Protein AF-A0A1J3E4W8-F1 (afdb_monomer)

Radius of gyration: 13.82 Å; Cα contacts (8 Å, |Δi|>4): 267; chains: 1; bounding box: 34×35×35 Å

InterPro domains:
  IPR011713 Leucine-rich repeat 3 [PF07725] (75-93)
  IPR032675 Leucine-rich repeat domain superfamily [G3DSA:3.80.10.10] (1-119)
  IPR044974 Disease resistance protein, plants [PTHR11017] (17-119)

Solvent-accessible surface area (backbone atoms only — not comparable to full-atom values): 6647 Å² total; per-residue (Å²): 110,46,70,48,79,46,61,79,73,45,66,42,54,45,62,75,46,72,90,35,72,61,27,26,33,41,38,39,45,68,81,83,81,57,93,87,57,83,70,74,59,44,65,34,86,76,56,45,63,52,46,61,50,26,27,31,44,35,35,48,41,36,76,48,48,56,57,37,84,55,57,49,60,55,52,20,33,34,42,35,30,35,43,16,43,30,31,41,65,68,84,76,82,54,60,22,58,51,34,75,44,79,40,55,57,76,26,84,50,50,77,51,81,63,66,59,87,45,42,96

Structure (mmCIF, N/CA/C/O backbone):
data_AF-A0A1J3E4W8-F1
#
_entry.id   AF-A0A1J3E4W8-F1
#
loop_
_atom_site.group_PDB
_atom_site.id
_atom_site.type_symbol
_atom_site.label_atom_id
_atom_site.label_alt_id
_atom_site.label_comp_id
_atom_site.label_asym_id
_atom_site.label_entity_id
_atom_site.label_seq_id
_atom_site.pdbx_PDB_ins_code
_atom_site.Cartn_x
_atom_site.Cartn_y
_atom_site.Cartn_z
_atom_site.occupancy
_atom_site.B_iso_or_equiv
_atom_site.auth_seq_id
_atom_site.auth_comp_id
_atom_site.auth_asym_id
_atom_site.auth_atom_id
_atom_site.pdbx_PDB_model_num
ATOM 1 N N . LEU A 1 1 ? -18.680 -10.339 -6.442 1.00 74.06 1 LEU A N 1
ATOM 2 C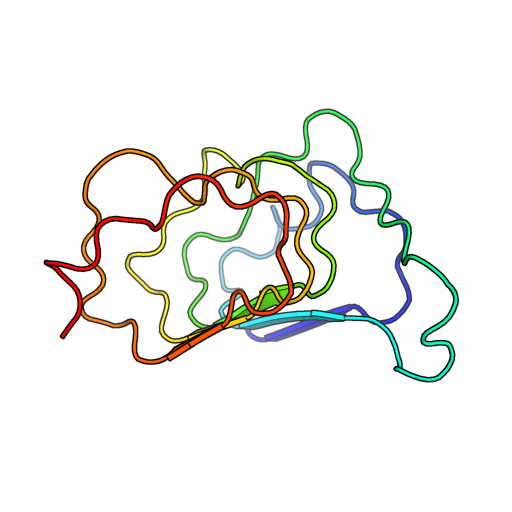 CA . LEU A 1 1 ? -17.378 -10.871 -5.970 1.00 74.06 1 LEU A CA 1
ATOM 3 C C . LEU A 1 1 ? -16.801 -9.971 -4.871 1.00 74.06 1 LEU A C 1
ATOM 5 O O . LEU A 1 1 ? -16.760 -8.765 -5.083 1.00 74.06 1 LEU A O 1
ATOM 9 N N . ARG A 1 2 ? -16.401 -10.520 -3.710 1.00 88.56 2 ARG A N 1
ATOM 10 C CA . ARG A 1 2 ? -15.807 -9.751 -2.586 1.00 88.56 2 ARG A CA 1
ATOM 11 C C . ARG A 1 2 ? -14.298 -9.964 -2.412 1.00 88.56 2 ARG A C 1
ATOM 13 O O . ARG A 1 2 ? -13.634 -9.081 -1.875 1.00 88.56 2 ARG A O 1
ATOM 20 N N . PHE A 1 3 ? -13.767 -11.089 -2.881 1.00 92.12 3 PHE A N 1
ATOM 21 C CA . PHE A 1 3 ? -12.367 -11.485 -2.730 1.00 92.12 3 PHE A CA 1
ATOM 22 C C . PHE A 1 3 ? -11.799 -11.858 -4.101 1.00 92.12 3 PHE A C 1
ATOM 24 O O . PHE A 1 3 ? -12.492 -12.508 -4.882 1.00 92.12 3 PHE A O 1
ATOM 31 N N . LEU A 1 4 ? -10.562 -11.456 -4.392 1.00 91.19 4 LEU A N 1
ATOM 32 C CA . LEU A 1 4 ? -9.849 -11.810 -5.617 1.00 91.19 4 LEU A CA 1
ATOM 33 C C . LEU A 1 4 ? -8.376 -12.072 -5.305 1.00 91.19 4 LEU A C 1
ATOM 35 O O . LEU A 1 4 ? -7.703 -11.235 -4.703 1.00 91.19 4 LEU A O 1
ATOM 39 N N . ASN A 1 5 ? -7.875 -13.212 -5.775 1.00 87.38 5 ASN A N 1
ATOM 40 C CA . ASN A 1 5 ? -6.465 -13.566 -5.705 1.00 87.38 5 ASN A CA 1
ATOM 41 C C . ASN A 1 5 ? -5.893 -13.687 -7.124 1.00 87.38 5 ASN A C 1
ATOM 43 O O . ASN A 1 5 ? -6.465 -14.369 -7.973 1.00 87.38 5 ASN A O 1
ATOM 47 N N . ILE A 1 6 ? -4.755 -13.046 -7.373 1.00 84.38 6 ILE A N 1
ATOM 48 C CA . ILE A 1 6 ? -4.046 -13.057 -8.652 1.00 84.38 6 ILE A CA 1
ATOM 49 C C . ILE A 1 6 ? -2.653 -13.642 -8.419 1.00 84.38 6 ILE A C 1
ATOM 51 O O . ILE A 1 6 ? -1.833 -13.042 -7.727 1.00 84.38 6 ILE A O 1
ATOM 55 N N . TYR A 1 7 ? -2.399 -14.811 -9.013 1.00 72.19 7 TYR A N 1
ATOM 56 C CA . TYR A 1 7 ? -1.186 -15.605 -8.772 1.00 72.19 7 TYR A CA 1
ATOM 57 C C . TYR A 1 7 ? -0.191 -15.615 -9.937 1.00 72.19 7 TYR A C 1
ATOM 59 O O . TYR A 1 7 ? 1.006 -15.797 -9.729 1.00 72.19 7 TYR A O 1
ATOM 67 N N . THR A 1 8 ? -0.688 -15.481 -11.168 1.00 64.94 8 THR A N 1
ATOM 68 C CA . THR A 1 8 ? 0.077 -15.778 -12.396 1.00 64.94 8 THR A CA 1
ATOM 69 C C . THR A 1 8 ? -0.075 -14.714 -13.480 1.00 64.94 8 THR A C 1
ATOM 71 O O . THR A 1 8 ? 0.606 -14.767 -14.504 1.00 64.94 8 THR A O 1
ATOM 74 N N . LYS A 1 9 ? -0.948 -13.718 -13.278 1.00 63.53 9 LYS A N 1
ATOM 75 C CA . LYS A 1 9 ? -1.259 -12.728 -14.310 1.00 63.53 9 LYS A CA 1
ATOM 76 C C . LYS A 1 9 ? -0.226 -11.604 -14.328 1.00 63.53 9 LYS A C 1
ATOM 78 O O . LYS A 1 9 ? -0.421 -10.578 -13.693 1.00 63.53 9 LYS A O 1
ATOM 83 N N . LYS A 1 10 ? 0.845 -11.767 -15.107 1.00 71.56 10 LYS A N 1
ATOM 84 C CA . LYS A 1 10 ? 1.891 -10.738 -15.256 1.00 71.56 10 LYS A CA 1
ATOM 85 C C . LYS A 1 10 ? 1.382 -9.410 -15.831 1.00 71.56 10 LYS A C 1
ATOM 87 O O . LYS A 1 10 ? 2.047 -8.408 -15.630 1.00 71.56 10 LYS A O 1
ATOM 92 N N . TRP A 1 11 ? 0.225 -9.385 -16.496 1.00 75.44 11 TRP A N 1
ATOM 93 C CA . TRP A 1 11 ? -0.317 -8.196 -17.163 1.00 75.44 11 TRP A CA 1
ATOM 94 C C . TRP A 1 11 ? -1.611 -7.704 -16.511 1.00 75.44 11 TRP A C 1
ATOM 96 O O . TRP A 1 11 ? -2.630 -8.401 -16.520 1.00 75.44 11 TRP A O 1
ATOM 106 N N . LEU A 1 12 ? -1.599 -6.479 -15.988 1.00 84.62 12 LEU A N 1
ATOM 107 C CA . LEU A 1 12 ? -2.789 -5.809 -15.463 1.00 84.62 12 LEU A CA 1
ATOM 108 C C . LEU A 1 12 ? -3.184 -4.658 -16.381 1.00 84.62 12 LEU A C 1
ATOM 110 O O . LEU A 1 12 ? -2.489 -3.655 -16.501 1.00 84.62 12 LEU A O 1
ATOM 114 N N . HIS A 1 13 ? -4.340 -4.806 -17.021 1.00 84.69 13 HIS A N 1
ATOM 115 C CA . HIS A 1 13 ? -4.917 -3.783 -17.882 1.00 84.69 13 HIS A CA 1
ATOM 116 C C . HIS A 1 13 ? -5.475 -2.611 -17.060 1.00 84.69 13 HIS A C 1
ATOM 118 O O . HIS A 1 13 ? -5.965 -2.812 -15.942 1.00 84.69 13 HIS A O 1
ATOM 124 N N . LYS A 1 14 ? -5.516 -1.405 -17.644 1.00 81.31 14 LYS A N 1
ATOM 125 C CA . LYS A 1 14 ? -5.989 -0.170 -16.987 1.00 81.31 14 LYS A CA 1
ATOM 126 C C . LYS A 1 14 ? -7.413 -0.240 -16.416 1.00 81.31 14 LYS A C 1
ATOM 128 O O . LYS A 1 14 ? -7.769 0.529 -15.529 1.00 81.31 14 LYS A O 1
ATOM 133 N N . LYS A 1 15 ? -8.243 -1.166 -16.916 1.00 84.19 15 LYS A N 1
ATOM 134 C CA . LYS A 1 15 ? -9.633 -1.385 -16.467 1.00 84.19 15 LYS A CA 1
ATOM 135 C C . LYS A 1 15 ? -9.840 -2.663 -15.635 1.00 84.19 15 LYS A C 1
ATOM 137 O O . LYS A 1 15 ? -10.988 -2.991 -15.359 1.00 84.19 15 LYS A O 1
ATOM 142 N N . SER A 1 16 ? -8.780 -3.374 -15.225 1.00 85.56 16 SER A N 1
ATOM 143 C CA . SER A 1 16 ? -8.874 -4.737 -14.649 1.00 85.56 16 SER A CA 1
ATOM 144 C C . SER A 1 16 ? -9.846 -4.880 -13.473 1.00 85.56 16 SER A C 1
ATOM 146 O O . SER A 1 16 ? -10.417 -5.950 -13.291 1.00 85.56 16 SER A O 1
ATOM 148 N N . PHE A 1 17 ? -10.063 -3.812 -12.702 1.00 90.06 17 PHE A N 1
ATOM 149 C CA . PHE A 1 17 ? -10.933 -3.836 -11.524 1.00 90.06 17 PHE A CA 1
ATOM 150 C C . PHE A 1 17 ? -12.214 -3.000 -11.663 1.00 90.06 17 PHE A C 1
ATOM 152 O O . PHE A 1 17 ? -13.016 -2.982 -10.733 1.00 90.06 17 PHE A O 1
ATOM 159 N N . LYS A 1 18 ? -12.451 -2.327 -12.803 1.00 87.94 18 LYS A N 1
ATOM 160 C CA . LYS A 1 18 ? -13.605 -1.415 -12.963 1.00 87.94 18 LYS A CA 1
ATOM 161 C C . LYS A 1 18 ? -14.960 -2.127 -12.841 1.00 87.94 18 LYS A C 1
ATOM 163 O O . LYS A 1 18 ? -15.895 -1.552 -12.306 1.00 87.94 18 LYS A O 1
ATOM 168 N N . GLY A 1 19 ? -15.053 -3.386 -13.270 1.00 89.31 19 GLY A N 1
ATOM 169 C CA . GLY A 1 19 ? -16.261 -4.214 -13.129 1.00 89.31 19 GLY A CA 1
ATOM 170 C C . GLY A 1 19 ? -16.427 -4.876 -11.755 1.00 89.31 19 GLY A C 1
ATOM 171 O O . GLY A 1 19 ? -17.262 -5.761 -11.601 1.00 89.31 19 GLY A O 1
ATOM 172 N N . MET A 1 20 ? -15.613 -4.510 -10.756 1.00 91.81 20 MET A N 1
ATOM 173 C CA . MET A 1 20 ? -15.585 -5.166 -9.444 1.00 91.81 20 MET A CA 1
ATOM 174 C C . MET A 1 20 ? -15.849 -4.182 -8.286 1.00 91.81 20 MET A C 1
ATOM 176 O O . MET A 1 20 ? -15.051 -4.106 -7.349 1.00 91.81 20 MET A O 1
ATOM 180 N N . PRO A 1 21 ? -16.980 -3.445 -8.283 1.00 89.38 21 PRO A N 1
ATOM 181 C CA . PRO A 1 21 ? -17.238 -2.371 -7.312 1.00 89.38 21 PRO A CA 1
ATOM 182 C C . PRO A 1 21 ? -17.390 -2.860 -5.863 1.00 89.38 21 PRO A C 1
ATOM 184 O O . PRO A 1 21 ? -17.254 -2.088 -4.917 1.00 89.38 21 PRO A O 1
ATOM 187 N N . ASN A 1 22 ? -17.672 -4.151 -5.675 1.00 93.44 22 ASN A N 1
ATOM 188 C CA . ASN A 1 22 ? -17.832 -4.780 -4.363 1.00 93.44 22 ASN A CA 1
ATOM 189 C C . ASN A 1 22 ? -16.586 -5.555 -3.906 1.00 93.44 22 ASN A C 1
ATOM 191 O O . ASN A 1 22 ? -16.660 -6.273 -2.905 1.00 93.44 22 ASN A O 1
ATOM 195 N N . LEU A 1 23 ? -15.459 -5.430 -4.619 1.00 94.75 23 LEU A N 1
ATOM 196 C CA . LEU A 1 23 ? -14.209 -6.061 -4.217 1.00 94.75 23 LEU A CA 1
ATOM 197 C C . LEU A 1 23 ? -13.688 -5.414 -2.931 1.00 94.75 23 LEU A C 1
ATOM 199 O O . LEU A 1 23 ? -13.488 -4.204 -2.863 1.00 94.75 23 LEU A O 1
ATOM 203 N N . ARG A 1 24 ? -13.473 -6.247 -1.912 1.00 95.81 24 ARG A N 1
ATOM 204 C CA . ARG A 1 24 ? -13.000 -5.839 -0.584 1.00 95.81 24 ARG A CA 1
ATOM 205 C C . ARG A 1 24 ? -11.621 -6.399 -0.261 1.00 95.81 24 ARG A C 1
ATOM 207 O O . ARG A 1 24 ? -10.907 -5.810 0.540 1.00 95.81 24 ARG A O 1
ATOM 214 N N . PHE A 1 25 ? -11.236 -7.514 -0.867 1.00 96.62 25 PHE A N 1
ATOM 215 C CA . PHE A 1 25 ? -9.970 -8.176 -0.580 1.00 96.62 25 PHE A CA 1
ATOM 216 C C . PHE A 1 25 ? -9.279 -8.501 -1.894 1.00 96.62 25 PHE A C 1
ATOM 218 O O . PHE A 1 25 ? -9.812 -9.261 -2.704 1.00 96.62 25 PHE A O 1
ATOM 225 N N . LEU A 1 26 ? -8.112 -7.907 -2.100 1.00 95.00 26 LEU A N 1
ATOM 226 C CA . LEU A 1 26 ? -7.307 -8.094 -3.294 1.00 95.00 26 LEU A CA 1
ATOM 227 C C . LEU A 1 26 ? -5.922 -8.571 -2.879 1.00 95.00 26 LEU A C 1
ATOM 229 O O . LEU A 1 26 ? -5.189 -7.846 -2.208 1.00 95.00 26 LEU A O 1
ATOM 233 N N . ASN A 1 27 ? -5.571 -9.787 -3.291 1.00 93.12 27 ASN A N 1
ATOM 234 C CA . ASN A 1 27 ? -4.225 -10.314 -3.129 1.00 93.12 27 ASN A CA 1
ATOM 235 C C . ASN A 1 27 ? -3.579 -10.510 -4.497 1.00 93.12 27 ASN A C 1
ATOM 237 O O . ASN A 1 27 ? -4.069 -11.274 -5.324 1.00 93.12 27 ASN A O 1
ATOM 241 N N . ILE A 1 28 ? -2.446 -9.859 -4.707 1.00 89.25 28 ILE A N 1
ATOM 242 C CA . ILE A 1 28 ? -1.614 -9.956 -5.897 1.00 89.25 28 ILE A CA 1
ATOM 243 C C . ILE A 1 28 ? -0.221 -10.335 -5.410 1.00 89.25 28 ILE A C 1
ATOM 245 O O . ILE A 1 28 ? 0.481 -9.550 -4.777 1.00 89.25 28 ILE A O 1
ATO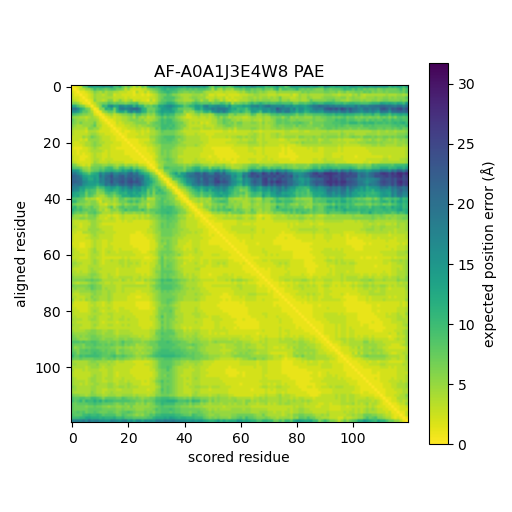M 249 N N . TYR A 1 29 ? 0.151 -11.592 -5.604 1.00 78.88 29 TYR A N 1
ATOM 250 C CA . TYR A 1 29 ? 1.433 -12.107 -5.136 1.00 78.88 29 TYR A CA 1
ATOM 251 C C . TYR A 1 29 ? 1.851 -13.304 -5.971 1.00 78.88 29 TYR A C 1
ATOM 253 O O . TYR A 1 29 ? 1.024 -13.985 -6.574 1.00 78.88 29 TYR A O 1
ATOM 261 N N . THR A 1 30 ? 3.146 -13.588 -5.987 1.00 72.00 30 THR A N 1
ATOM 262 C CA . THR A 1 30 ? 3.676 -14.750 -6.695 1.00 72.00 30 THR A CA 1
ATOM 263 C C . THR A 1 30 ? 3.905 -15.907 -5.738 1.00 72.00 30 THR A C 1
ATOM 265 O O . THR A 1 30 ? 4.164 -15.727 -4.542 1.00 72.00 30 THR A O 1
ATOM 268 N N . LYS A 1 31 ? 3.797 -17.134 -6.257 1.00 65.75 31 LYS A N 1
ATOM 269 C CA . LYS A 1 31 ? 4.221 -18.321 -5.513 1.00 65.75 31 LYS A CA 1
ATOM 270 C C . LYS A 1 31 ? 5.749 -18.262 -5.365 1.00 65.75 31 LYS A C 1
ATOM 272 O O . LYS A 1 31 ? 6.484 -18.171 -6.339 1.00 65.75 31 LYS A O 1
ATOM 277 N N . LYS A 1 32 ? 6.189 -18.245 -4.108 1.00 61.53 32 LYS A N 1
ATOM 278 C CA . LYS A 1 32 ? 7.495 -17.823 -3.567 1.00 61.53 32 LYS A CA 1
ATOM 279 C C . LYS A 1 32 ? 8.745 -18.642 -3.957 1.00 61.53 32 LYS A C 1
ATOM 281 O O . LYS A 1 32 ? 9.714 -18.615 -3.206 1.00 61.53 32 LYS A O 1
ATOM 286 N N . TRP A 1 33 ? 8.767 -19.372 -5.065 1.00 51.28 33 TRP A N 1
ATOM 287 C CA . TRP A 1 33 ? 9.802 -20.400 -5.248 1.00 51.28 33 TRP A CA 1
ATOM 288 C C . TRP A 1 33 ? 11.111 -19.928 -5.886 1.00 51.28 33 TRP A C 1
ATOM 290 O O . TRP A 1 33 ? 12.103 -20.630 -5.767 1.00 51.28 33 TRP A O 1
ATOM 300 N N . ASP A 1 34 ? 11.178 -18.707 -6.417 1.00 54.06 34 ASP A N 1
ATOM 301 C CA . ASP A 1 34 ? 12.444 -18.146 -6.899 1.00 54.06 34 ASP A CA 1
ATOM 302 C C . ASP A 1 34 ? 12.696 -16.761 -6.302 1.00 54.06 34 ASP A C 1
ATOM 304 O O . ASP A 1 34 ? 12.329 -15.730 -6.863 1.00 54.06 34 ASP A O 1
ATOM 308 N N . LYS A 1 35 ? 13.374 -16.723 -5.147 1.00 53.22 35 LYS A N 1
ATOM 309 C CA . LYS A 1 35 ? 13.871 -15.473 -4.534 1.00 53.22 35 LYS A CA 1
ATOM 310 C C . LYS A 1 35 ? 14.870 -14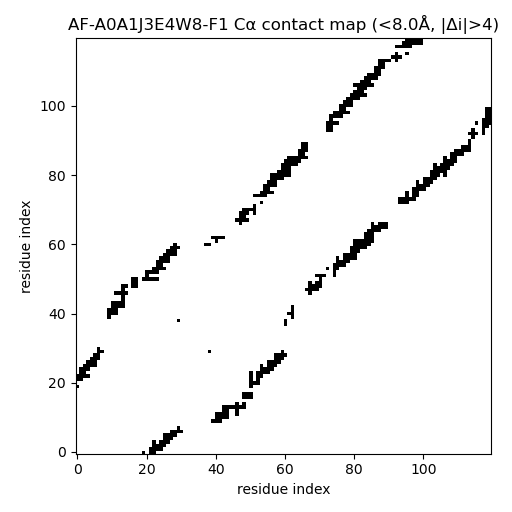.720 -5.432 1.00 53.22 35 LYS A C 1
ATOM 312 O O . LYS A 1 35 ? 15.194 -13.579 -5.129 1.00 53.22 35 LYS A O 1
ATOM 317 N N . LYS A 1 36 ? 15.362 -15.353 -6.505 1.00 56.81 36 LYS A N 1
ATOM 318 C CA . LYS A 1 36 ? 16.345 -14.795 -7.445 1.00 56.81 36 LYS A CA 1
ATOM 319 C C . LYS A 1 36 ? 15.730 -14.039 -8.627 1.00 56.81 36 LYS A C 1
ATOM 321 O O . LYS A 1 36 ? 16.472 -13.387 -9.352 1.00 56.81 36 LYS A O 1
ATOM 326 N N . LYS A 1 37 ? 14.410 -14.107 -8.851 1.00 60.53 37 LYS A N 1
ATOM 327 C CA . LYS A 1 37 ? 13.772 -13.433 -9.994 1.00 60.53 37 LYS A CA 1
ATOM 328 C C . LYS A 1 37 ? 12.857 -12.310 -9.527 1.00 60.53 37 LYS A C 1
ATOM 330 O O . LYS A 1 37 ? 11.842 -12.549 -8.877 1.00 60.53 37 LYS A O 1
ATOM 335 N N . GLU A 1 38 ? 13.210 -11.084 -9.905 1.00 62.44 38 GLU A N 1
ATOM 336 C CA . GLU A 1 38 ? 12.309 -9.938 -9.815 1.00 62.44 38 GLU A CA 1
ATOM 337 C C . GLU A 1 38 ? 11.008 -10.271 -10.559 1.00 62.44 38 GLU A C 1
ATOM 339 O O . GLU A 1 38 ? 11.010 -10.661 -11.733 1.00 62.44 38 GLU A O 1
ATOM 344 N N . VAL A 1 39 ? 9.876 -10.144 -9.870 1.00 66.38 39 VAL A N 1
ATOM 345 C CA . VAL A 1 39 ? 8.571 -10.331 -10.497 1.00 66.38 39 VAL A CA 1
ATOM 346 C C . VAL A 1 39 ? 8.260 -9.085 -11.309 1.00 66.38 39 VAL A C 1
ATOM 348 O O . VAL A 1 39 ? 7.915 -8.041 -10.763 1.00 66.38 39 VAL A O 1
ATOM 351 N N . ARG A 1 40 ? 8.336 -9.206 -12.634 1.00 70.44 40 ARG A N 1
ATOM 352 C CA . ARG A 1 40 ? 7.893 -8.145 -13.540 1.00 70.44 40 ARG A CA 1
ATOM 353 C C . ARG A 1 40 ? 6.378 -8.208 -13.701 1.00 70.44 40 ARG A C 1
ATOM 355 O O . ARG A 1 40 ? 5.850 -8.978 -14.503 1.00 70.44 40 ARG A O 1
ATOM 362 N N . TRP A 1 41 ? 5.684 -7.410 -12.897 1.00 76.44 41 TRP A N 1
ATOM 363 C CA . TRP A 1 41 ? 4.298 -7.043 -13.158 1.00 76.44 41 TRP A CA 1
ATOM 364 C C . TRP A 1 41 ? 4.286 -5.950 -14.231 1.00 76.44 41 TRP A C 1
ATOM 366 O O . TRP A 1 41 ? 4.794 -4.850 -14.023 1.00 76.44 41 TRP A O 1
ATOM 376 N N . HIS A 1 42 ? 3.696 -6.253 -15.376 1.00 77.69 42 HIS A N 1
ATOM 377 C CA . HIS A 1 42 ? 3.430 -5.302 -16.438 1.00 77.69 42 HIS A CA 1
ATOM 378 C C . HIS A 1 42 ? 2.070 -4.655 -16.176 1.00 77.69 42 HIS A C 1
ATOM 380 O O . HIS A 1 42 ? 1.010 -5.212 -16.482 1.00 77.69 42 HIS A O 1
ATOM 386 N N . LEU A 1 43 ? 2.091 -3.480 -15.552 1.00 81.50 43 LEU A N 1
ATOM 387 C CA . LEU A 1 43 ? 0.916 -2.619 -15.518 1.00 81.50 43 LEU A CA 1
ATOM 388 C C . LEU A 1 43 ? 0.836 -1.909 -16.862 1.00 81.50 43 LEU A C 1
ATOM 390 O O . LEU A 1 43 ? 1.796 -1.275 -17.291 1.00 81.50 43 LEU A O 1
ATOM 394 N N . HIS A 1 44 ? -0.309 -2.040 -17.523 1.00 80.38 44 HIS A N 1
ATOM 395 C CA . HIS A 1 44 ? -0.580 -1.293 -18.738 1.00 80.38 44 HIS A CA 1
ATOM 396 C C . HIS A 1 44 ? -0.490 0.208 -18.449 1.00 80.38 44 HIS A C 1
ATOM 398 O O . HIS A 1 44 ? -0.912 0.663 -17.380 1.00 80.38 44 HIS A O 1
ATOM 404 N N . GLU A 1 45 ? -0.002 0.973 -19.422 1.00 77.44 45 GLU A N 1
ATOM 405 C CA . GLU A 1 45 ? 0.028 2.428 -19.341 1.00 77.44 45 GLU A CA 1
ATOM 406 C C . GLU A 1 45 ? -1.365 2.978 -18.990 1.00 77.44 45 GLU A C 1
ATOM 408 O O . GLU A 1 45 ? -2.398 2.519 -19.501 1.00 77.44 45 GLU A O 1
ATOM 413 N N . GLY A 1 46 ? -1.405 3.904 -18.032 1.00 79.75 46 GLY A N 1
ATOM 414 C CA . GLY A 1 46 ? -2.652 4.452 -17.502 1.00 79.75 46 GLY A CA 1
ATOM 415 C C . GLY A 1 46 ? -3.396 3.550 -16.509 1.00 79.75 46 GLY A C 1
ATOM 416 O O . GLY A 1 46 ? -4.575 3.799 -16.243 1.00 79.75 46 GLY A O 1
ATOM 417 N N . PHE A 1 47 ? -2.769 2.506 -15.944 1.00 86.38 47 PHE A N 1
ATOM 418 C CA . PHE A 1 47 ? -3.320 1.834 -14.762 1.00 86.38 47 PHE A CA 1
ATOM 419 C C . PHE A 1 47 ? -3.433 2.833 -13.606 1.00 86.38 47 PHE A C 1
ATOM 421 O O . PHE A 1 47 ? -2.446 3.215 -12.985 1.00 86.38 47 PHE A O 1
ATOM 428 N N . ASN A 1 48 ? -4.662 3.261 -13.333 1.00 87.94 48 ASN A N 1
ATOM 429 C CA . ASN A 1 48 ? -4.949 4.322 -12.375 1.00 87.94 48 ASN A CA 1
ATOM 430 C C . ASN A 1 48 ? -6.258 4.048 -11.613 1.00 87.94 48 ASN A C 1
ATOM 432 O O . ASN A 1 48 ? -6.985 4.971 -11.262 1.00 87.94 48 ASN A O 1
ATOM 436 N N . TYR A 1 49 ? -6.595 2.768 -11.403 1.00 89.94 49 TYR A N 1
ATOM 437 C CA . TYR A 1 49 ? -7.815 2.388 -10.694 1.00 89.94 49 TYR A CA 1
ATOM 438 C C . TYR A 1 49 ? -7.619 1.207 -9.741 1.00 89.94 49 TYR A C 1
ATOM 440 O O . TYR A 1 49 ? -7.191 0.127 -10.152 1.00 89.94 49 TYR A O 1
ATOM 448 N N . LEU A 1 50 ? -8.038 1.397 -8.489 1.00 91.31 50 LEU A N 1
ATOM 449 C CA . LEU A 1 50 ? -8.258 0.341 -7.500 1.00 91.31 50 LEU A CA 1
ATOM 450 C C . LEU A 1 50 ? -9.677 0.470 -6.916 1.00 91.31 50 LEU A C 1
ATOM 452 O O . LEU A 1 50 ? -10.177 1.589 -6.801 1.00 91.31 50 LEU A O 1
ATOM 456 N N . PRO A 1 51 ? -10.347 -0.637 -6.539 1.00 91.25 51 PRO A N 1
ATOM 4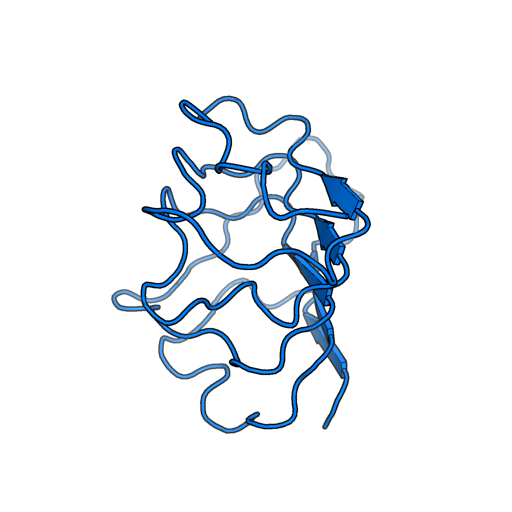57 C CA . PRO A 1 51 ? -11.693 -0.562 -5.973 1.00 91.25 51 PRO A CA 1
ATOM 458 C C . PRO A 1 51 ? -11.752 0.233 -4.662 1.00 91.25 51 PRO A C 1
ATOM 460 O O . PRO A 1 51 ? -10.968 0.003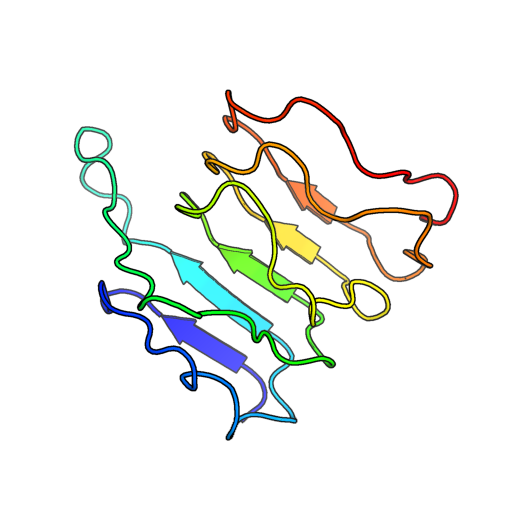 -3.745 1.00 91.25 51 PRO A O 1
ATOM 463 N N . LEU A 1 52 ? -12.741 1.121 -4.545 1.00 91.12 52 LEU A N 1
ATOM 464 C CA . LEU A 1 52 ? -12.890 2.049 -3.410 1.00 91.12 52 LEU A CA 1
ATOM 465 C C . LEU A 1 52 ? -13.268 1.365 -2.084 1.00 91.12 52 LEU A C 1
ATOM 467 O O . LEU A 1 52 ? -13.049 1.908 -1.005 1.00 91.12 52 LEU A O 1
ATOM 471 N N . LYS A 1 53 ? -13.855 0.164 -2.152 1.00 93.50 53 LYS A N 1
ATOM 472 C CA . LYS A 1 53 ? -14.306 -0.604 -0.978 1.00 93.50 53 LYS A CA 1
ATOM 473 C C . LYS A 1 53 ? -13.246 -1.590 -0.469 1.00 93.50 53 LYS A C 1
ATOM 475 O O . LYS A 1 53 ? -13.584 -2.507 0.285 1.00 93.50 53 LYS A O 1
ATOM 480 N N . LEU A 1 54 ? -11.988 -1.448 -0.898 1.00 94.25 54 LEU A N 1
ATOM 481 C CA . LEU A 1 54 ? -10.904 -2.316 -0.449 1.00 94.25 54 LEU A CA 1
ATOM 482 C C . LEU A 1 54 ? -10.692 -2.191 1.062 1.00 94.25 54 LEU A C 1
ATOM 484 O O . LEU A 1 54 ? -10.466 -1.114 1.598 1.00 94.25 54 LEU A O 1
ATOM 488 N N . ARG A 1 55 ? -10.729 -3.345 1.727 1.00 95.69 55 ARG A N 1
ATOM 489 C CA . ARG A 1 55 ? -10.387 -3.544 3.137 1.00 95.69 55 ARG A CA 1
ATOM 490 C C . ARG A 1 55 ? -9.037 -4.225 3.297 1.00 95.69 55 ARG A C 1
ATOM 492 O O . ARG A 1 55 ? -8.350 -4.003 4.285 1.00 95.69 55 ARG A O 1
ATOM 499 N N . LEU A 1 56 ? -8.638 -5.055 2.341 1.00 96.50 56 LEU A N 1
ATOM 500 C CA . LEU A 1 56 ? -7.321 -5.675 2.332 1.00 96.50 56 LEU A CA 1
ATOM 501 C C . LEU A 1 56 ? -6.708 -5.541 0.951 1.00 96.50 56 LEU A C 1
ATOM 503 O O . LEU A 1 56 ? -7.297 -5.984 -0.037 1.00 96.50 56 LEU A O 1
ATOM 507 N N . LEU A 1 57 ? -5.498 -4.995 0.919 1.00 96.12 57 LEU A N 1
ATOM 508 C CA . LEU A 1 57 ? -4.646 -5.008 -0.255 1.00 96.12 57 LEU A CA 1
ATOM 509 C C . LEU A 1 57 ? -3.328 -5.694 0.091 1.00 96.12 57 LEU A C 1
ATOM 511 O O . LEU A 1 57 ? -2.546 -5.187 0.895 1.00 96.12 57 LEU A O 1
ATOM 515 N N . ARG A 1 58 ? -3.074 -6.836 -0.545 1.00 95.00 58 ARG A N 1
ATOM 516 C CA . ARG A 1 58 ? -1.739 -7.416 -0.635 1.00 95.00 58 ARG A CA 1
ATOM 517 C C . ARG A 1 58 ? -1.248 -7.283 -2.062 1.00 95.00 58 ARG A C 1
ATOM 519 O O . ARG A 1 58 ? -1.881 -7.816 -2.966 1.00 95.00 58 ARG A O 1
ATOM 526 N N . TRP A 1 59 ? -0.123 -6.617 -2.252 1.00 93.00 59 TRP A N 1
ATOM 527 C CA . TRP A 1 59 ? 0.542 -6.495 -3.537 1.00 93.00 59 TRP A CA 1
ATOM 528 C C . TRP A 1 59 ? 2.057 -6.464 -3.347 1.00 93.00 59 TRP A C 1
ATOM 530 O O . TRP A 1 59 ? 2.690 -5.410 -3.342 1.00 93.00 59 TRP A O 1
ATOM 540 N N . ASP A 1 60 ? 2.637 -7.645 -3.143 1.00 89.06 60 ASP A N 1
ATOM 541 C CA . ASP A 1 60 ? 4.084 -7.781 -2.972 1.00 89.06 60 ASP A CA 1
ATOM 542 C C . ASP A 1 60 ? 4.793 -7.452 -4.299 1.00 89.06 60 ASP A C 1
ATOM 544 O O . ASP A 1 60 ? 4.302 -7.814 -5.374 1.00 89.06 60 ASP A O 1
ATOM 548 N N . GLN A 1 61 ? 5.957 -6.796 -4.228 1.00 88.62 61 GLN A N 1
ATOM 549 C CA . GLN A 1 61 ? 6.739 -6.372 -5.399 1.00 88.62 61 GLN A CA 1
ATOM 550 C C . GLN A 1 61 ? 5.961 -5.428 -6.334 1.00 88.62 61 GLN A C 1
ATOM 552 O O . GLN A 1 61 ? 6.054 -5.530 -7.559 1.00 88.62 61 GLN A O 1
ATOM 557 N N . TYR A 1 62 ? 5.142 -4.531 -5.773 1.00 91.12 62 TYR A N 1
ATOM 558 C CA . TYR A 1 62 ? 4.394 -3.557 -6.566 1.00 91.12 62 TYR A CA 1
ATOM 559 C C . TYR A 1 62 ? 5.350 -2.711 -7.431 1.00 91.12 62 TYR A C 1
ATOM 561 O O . TYR A 1 62 ? 6.304 -2.133 -6.903 1.00 91.12 62 TYR A O 1
ATOM 569 N N . PRO A 1 63 ? 5.136 -2.644 -8.758 1.00 88.88 63 PRO A N 1
ATOM 570 C CA . PRO A 1 63 ? 6.182 -2.221 -9.691 1.00 88.88 63 PRO A CA 1
ATOM 571 C C . PRO A 1 63 ? 6.218 -0.709 -9.951 1.00 88.88 63 PRO A C 1
ATOM 573 O O . PRO A 1 63 ? 7.103 -0.246 -10.667 1.00 88.88 63 PRO A O 1
ATOM 576 N N . VAL A 1 64 ? 5.261 0.061 -9.420 1.00 90.75 64 VAL A N 1
ATOM 577 C CA . VAL A 1 64 ? 5.108 1.496 -9.712 1.00 90.75 64 VAL A CA 1
ATOM 578 C C . VAL A 1 64 ? 5.511 2.335 -8.503 1.00 90.75 64 VAL A C 1
ATOM 580 O O . VAL A 1 64 ? 5.343 1.931 -7.356 1.00 90.75 64 VAL A O 1
ATOM 583 N N . ARG A 1 65 ? 6.023 3.537 -8.774 1.00 92.06 65 ARG A N 1
ATOM 584 C CA . ARG A 1 65 ? 6.525 4.484 -7.768 1.00 92.06 65 ARG A CA 1
ATOM 585 C C . ARG A 1 65 ? 5.436 5.149 -6.925 1.00 92.06 65 ARG A C 1
ATOM 587 O O . ARG A 1 65 ? 5.741 5.674 -5.861 1.00 92.06 65 ARG A O 1
ATOM 594 N N . ARG A 1 66 ? 4.184 5.146 -7.390 1.00 91.31 66 ARG A N 1
ATOM 595 C CA . ARG A 1 66 ? 3.035 5.779 -6.726 1.00 91.31 66 ARG A CA 1
ATOM 596 C C . ARG A 1 66 ? 1.802 4.880 -6.800 1.00 91.31 66 ARG A C 1
ATOM 598 O O . ARG A 1 66 ? 1.681 4.048 -7.709 1.00 91.31 66 ARG A O 1
ATOM 605 N N . MET A 1 67 ? 0.889 5.047 -5.848 1.00 92.44 67 MET A N 1
ATOM 606 C CA . MET A 1 67 ? -0.432 4.422 -5.911 1.00 92.44 67 MET A CA 1
ATOM 607 C C . MET A 1 67 ? -1.293 5.079 -7.000 1.00 92.44 67 MET A C 1
ATOM 609 O O . MET A 1 67 ? -1.044 6.224 -7.382 1.00 92.44 67 MET A O 1
ATOM 613 N N . PRO A 1 68 ? -2.327 4.382 -7.498 1.00 90.62 68 PRO A N 1
ATOM 614 C CA . PRO A 1 68 ? -3.352 5.001 -8.328 1.00 90.62 68 PRO A CA 1
ATOM 615 C C . PRO A 1 68 ? -3.985 6.209 -7.634 1.00 90.62 68 PRO A C 1
ATOM 617 O O . PRO A 1 68 ? -4.343 6.117 -6.466 1.00 90.62 68 PRO A O 1
ATOM 620 N N . SER A 1 69 ? -4.218 7.296 -8.364 1.00 87.25 69 SER A N 1
ATOM 621 C CA . SER A 1 69 ? -4.878 8.509 -7.843 1.00 87.25 69 SER A CA 1
ATOM 622 C C . SER A 1 69 ? -6.281 8.256 -7.277 1.00 87.25 69 SER A C 1
ATOM 624 O O . SER A 1 69 ? -6.710 8.940 -6.360 1.00 87.25 69 SER A O 1
ATOM 626 N N . SER A 1 70 ? -6.989 7.235 -7.770 1.00 85.50 70 SER A N 1
ATOM 627 C CA . SER A 1 70 ? -8.295 6.824 -7.234 1.00 85.50 70 SER A CA 1
ATOM 628 C C . SER A 1 70 ? -8.221 6.081 -5.893 1.00 85.50 70 SER A C 1
ATOM 630 O O . SER A 1 70 ? -9.250 5.655 -5.372 1.00 85.50 70 SER A O 1
ATOM 632 N N . PHE A 1 71 ? -7.018 5.754 -5.414 1.00 90.56 71 PHE A N 1
ATOM 633 C CA . PHE A 1 71 ? -6.856 4.919 -4.233 1.00 90.56 71 PHE A CA 1
ATOM 634 C C . PHE A 1 71 ? -7.327 5.666 -2.983 1.00 90.56 71 PHE A C 1
ATOM 636 O O . PHE A 1 71 ? -6.851 6.755 -2.687 1.00 90.56 71 PHE A O 1
ATOM 643 N N . CYS A 1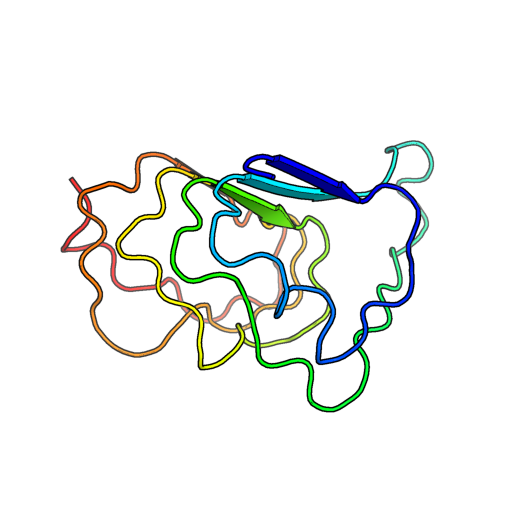 72 ? -8.246 5.053 -2.236 1.00 88.56 72 CYS A N 1
ATOM 644 C CA . CYS A 1 72 ? -8.792 5.619 -1.010 1.00 88.56 72 CYS A CA 1
ATOM 645 C C . CYS A 1 72 ? -8.569 4.641 0.155 1.00 88.56 72 CYS A C 1
ATOM 647 O O . CYS A 1 72 ? -9.187 3.571 0.169 1.00 88.56 72 CYS A O 1
ATOM 649 N N . PRO A 1 73 ? -7.697 4.967 1.129 1.00 91.69 73 PRO A N 1
ATOM 650 C CA . PRO A 1 73 ? -7.363 4.056 2.221 1.00 91.69 73 PRO A CA 1
ATOM 651 C C . PRO A 1 73 ? -8.388 4.053 3.368 1.00 91.69 73 PRO A C 1
ATOM 653 O O . PRO A 1 73 ? -8.219 3.280 4.303 1.00 91.69 73 PRO A O 1
ATOM 656 N N . GLN A 1 74 ? -9.463 4.850 3.304 1.00 91.62 74 GLN A N 1
ATOM 657 C CA . GLN A 1 74 ? -10.431 5.019 4.404 1.00 91.62 74 GLN A CA 1
ATOM 658 C C . GLN A 1 74 ? -11.042 3.702 4.908 1.00 91.62 74 GLN A C 1
ATOM 660 O O . GLN A 1 74 ? -11.259 3.520 6.101 1.00 91.62 74 GLN A O 1
ATOM 665 N N . ASN A 1 75 ? -11.304 2.757 4.000 1.00 92.19 75 ASN A N 1
ATOM 666 C CA . ASN A 1 75 ? -11.882 1.453 4.344 1.00 92.19 75 ASN A CA 1
ATOM 667 C C . ASN A 1 75 ? -10.825 0.377 4.636 1.00 92.19 75 ASN A C 1
ATOM 669 O O . ASN A 1 75 ? -11.172 -0.784 4.891 1.00 92.19 75 ASN A O 1
ATOM 673 N N . LEU A 1 76 ? -9.540 0.725 4.544 1.00 94.44 76 LEU A N 1
ATOM 674 C CA . LEU A 1 76 ? -8.452 -0.231 4.528 1.00 94.44 76 LEU A CA 1
ATOM 675 C C . LEU A 1 76 ? -8.154 -0.722 5.941 1.00 94.44 76 LEU A C 1
ATOM 677 O O . LEU A 1 76 ? -7.727 0.023 6.808 1.00 94.44 76 LEU A O 1
ATOM 681 N N . PHE A 1 77 ? -8.331 -2.020 6.146 1.00 95.38 77 PHE A N 1
ATOM 682 C CA . PHE A 1 77 ? -7.979 -2.719 7.373 1.00 95.38 77 PHE A CA 1
ATOM 683 C C . PHE A 1 77 ? -6.529 -3.215 7.369 1.00 95.38 77 PHE A C 1
ATOM 685 O O . PHE A 1 77 ? -5.857 -3.222 8.403 1.00 95.38 77 PHE A O 1
ATOM 692 N N . LYS A 1 78 ? -6.032 -3.650 6.204 1.00 96.38 78 LYS A N 1
ATOM 693 C CA . LYS A 1 78 ? -4.687 -4.218 6.063 1.00 96.38 78 LYS A CA 1
ATOM 694 C C . LYS A 1 78 ? -4.043 -3.869 4.722 1.00 96.38 78 LYS A C 1
ATOM 696 O O . LYS A 1 78 ? -4.618 -4.142 3.668 1.00 96.38 78 LYS A O 1
ATOM 701 N N . LEU A 1 79 ? -2.806 -3.377 4.781 1.00 95.94 79 LEU A N 1
ATOM 702 C CA . LEU A 1 79 ? -1.940 -3.117 3.631 1.00 95.94 79 LEU A CA 1
ATOM 703 C C . LEU A 1 79 ? -0.666 -3.968 3.709 1.00 95.94 79 LEU A C 1
ATOM 705 O O . LEU A 1 79 ? 0.057 -3.930 4.703 1.00 95.94 79 LEU A O 1
ATOM 709 N N . GLN A 1 80 ? -0.373 -4.739 2.664 1.00 95.94 80 GLN A N 1
ATOM 710 C CA . GLN A 1 80 ? 0.862 -5.518 2.540 1.00 95.94 80 GLN A CA 1
ATOM 711 C C . GLN A 1 80 ? 1.471 -5.294 1.160 1.00 95.94 80 GLN A C 1
ATOM 713 O O . GLN A 1 80 ? 0.934 -5.774 0.170 1.00 95.94 80 GLN A O 1
ATOM 718 N N . MET A 1 81 ? 2.584 -4.578 1.082 1.00 94.06 81 MET A N 1
ATOM 719 C CA . MET A 1 81 ? 3.266 -4.282 -0.179 1.00 94.06 81 MET A CA 1
ATOM 720 C C . MET A 1 81 ? 4.776 -4.413 0.011 1.00 94.06 81 MET A C 1
ATOM 722 O O . MET A 1 81 ? 5.526 -3.456 -0.146 1.00 94.06 81 MET A O 1
ATOM 726 N N . SER A 1 82 ? 5.226 -5.601 0.422 1.00 91.75 82 SER A N 1
ATOM 727 C CA . SER A 1 82 ?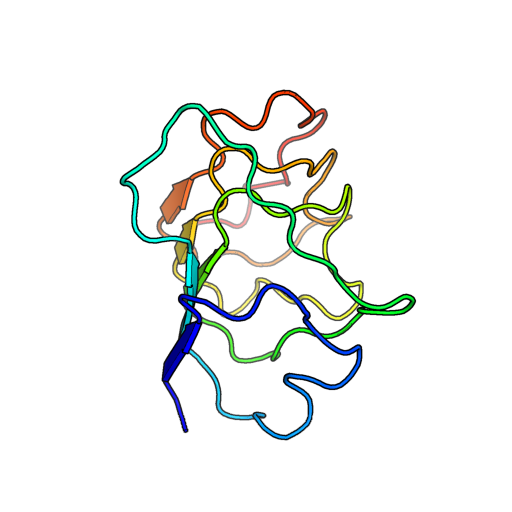 6.648 -5.835 0.684 1.00 91.75 82 SER A CA 1
ATOM 728 C C . SER A 1 82 ? 7.463 -5.807 -0.610 1.00 91.75 82 SER A C 1
ATOM 730 O O . SER A 1 82 ? 7.039 -6.367 -1.624 1.00 91.75 82 SER A O 1
ATOM 732 N N . GLY A 1 83 ? 8.649 -5.198 -0.567 1.00 90.62 83 GLY A N 1
ATOM 733 C CA . GLY A 1 83 ? 9.547 -5.101 -1.719 1.00 90.62 83 GLY A CA 1
ATOM 734 C C . GLY A 1 83 ? 9.011 -4.205 -2.830 1.00 90.6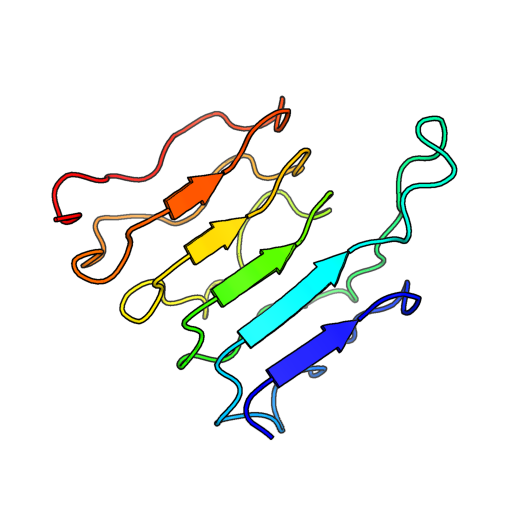2 83 GLY A C 1
ATOM 735 O O . GLY A 1 83 ? 9.277 -4.457 -3.998 1.00 90.62 83 GLY A O 1
ATOM 736 N N . SER A 1 84 ? 8.182 -3.225 -2.483 1.00 91.62 84 SER A N 1
ATOM 737 C CA . SER A 1 84 ? 7.560 -2.331 -3.450 1.00 91.62 84 SER A CA 1
ATOM 738 C C . SER A 1 84 ? 8.556 -1.310 -4.009 1.00 91.62 84 SER A C 1
ATOM 740 O O . SER A 1 84 ? 9.473 -0.877 -3.310 1.00 91.62 84 SER A O 1
ATOM 742 N N . LYS A 1 85 ? 8.326 -0.870 -5.253 1.00 92.62 85 LYS A N 1
ATOM 743 C CA . LYS A 1 85 ? 9.012 0.278 -5.870 1.00 92.62 85 LYS A CA 1
ATOM 744 C C . LYS A 1 85 ? 8.391 1.627 -5.496 1.00 92.62 85 LYS A C 1
ATOM 746 O O . LYS A 1 85 ? 8.846 2.642 -6.022 1.00 92.62 85 LYS A O 1
ATOM 751 N N . LEU A 1 86 ? 7.367 1.638 -4.635 1.00 94.00 86 LEU A N 1
ATOM 752 C CA . LEU A 1 86 ? 6.739 2.859 -4.126 1.00 94.00 86 LEU A CA 1
ATOM 753 C C . LEU A 1 86 ? 7.791 3.793 -3.525 1.00 94.00 86 LEU A C 1
ATOM 755 O O . LEU A 1 86 ? 8.568 3.387 -2.668 1.00 94.00 86 LEU A O 1
ATOM 759 N N . GLU A 1 87 ? 7.755 5.048 -3.956 1.00 95.81 87 GLU A N 1
ATOM 760 C CA . GLU A 1 87 ? 8.496 6.143 -3.329 1.00 95.81 87 GLU A CA 1
ATOM 761 C C . GLU A 1 87 ? 7.648 6.818 -2.246 1.00 95.81 87 GLU A C 1
ATOM 763 O O . GLU A 1 87 ? 8.172 7.239 -1.219 1.00 95.81 87 GLU A O 1
ATOM 768 N N . LYS A 1 88 ? 6.328 6.859 -2.463 1.00 93.19 88 LYS A N 1
ATOM 769 C CA . LYS A 1 88 ? 5.319 7.400 -1.552 1.00 93.19 88 LYS A CA 1
ATOM 770 C C . LYS A 1 88 ? 3.975 6.715 -1.793 1.00 93.19 88 LYS A C 1
ATOM 772 O O . LYS A 1 88 ? 3.678 6.310 -2.920 1.00 93.19 88 LYS A O 1
ATOM 777 N N . LEU A 1 89 ? 3.168 6.571 -0.743 1.00 92.62 89 LEU A N 1
ATOM 778 C CA . LEU A 1 89 ? 1.888 5.861 -0.808 1.00 92.62 89 LEU A CA 1
ATOM 779 C C . LEU A 1 89 ? 0.741 6.756 -1.298 1.00 92.62 89 LEU A C 1
ATOM 781 O O . LEU A 1 89 ? 0.075 6.403 -2.268 1.00 92.62 89 LEU A O 1
ATOM 785 N N . TRP A 1 90 ? 0.514 7.893 -0.649 1.00 91.31 90 TRP A N 1
ATOM 786 C CA . TRP A 1 90 ? -0.514 8.880 -0.992 1.00 91.31 90 TRP A CA 1
ATOM 787 C C . TRP A 1 90 ? -0.120 10.254 -0.440 1.00 91.31 90 TRP A C 1
ATOM 789 O O . TRP A 1 90 ? 0.786 10.354 0.388 1.00 91.31 90 TRP A O 1
ATOM 799 N N . GLU A 1 91 ? -0.777 11.297 -0.940 1.00 87.25 91 GLU A N 1
ATOM 800 C CA . GLU A 1 91 ? -0.585 12.685 -0.512 1.00 87.25 91 GLU A CA 1
ATOM 801 C C . GLU A 1 91 ? -1.636 13.092 0.520 1.00 87.25 91 GLU A C 1
ATOM 803 O O . GLU A 1 91 ? -2.776 12.633 0.463 1.00 87.25 91 GLU A O 1
ATOM 808 N N . GLY A 1 92 ? -1.257 13.994 1.425 1.00 87.88 92 GLY A N 1
ATOM 809 C CA . GLY A 1 92 ? -2.150 14.524 2.452 1.00 87.88 92 GLY A CA 1
ATOM 810 C C . GLY A 1 92 ? -2.515 13.527 3.555 1.00 87.88 92 GLY A C 1
ATOM 811 O O . GLY A 1 92 ? -1.990 12.413 3.648 1.00 87.88 92 GLY A O 1
ATOM 812 N N . VAL A 1 93 ? -3.431 13.967 4.416 1.00 88.19 93 VAL A N 1
ATOM 813 C CA . VAL A 1 93 ? -3.910 13.205 5.572 1.00 88.19 93 VAL A CA 1
ATOM 814 C C . VAL A 1 93 ? -5.187 12.466 5.188 1.00 88.19 93 VAL A C 1
ATOM 816 O O . VAL A 1 93 ? -6.146 13.060 4.696 1.00 88.19 93 VAL A O 1
ATOM 819 N N . HIS A 1 94 ? -5.220 11.160 5.441 1.00 89.44 94 HIS A N 1
ATOM 820 C CA . HIS A 1 94 ? -6.419 10.345 5.272 1.00 89.44 94 HIS A CA 1
ATOM 821 C C . HIS A 1 94 ? -6.882 9.800 6.619 1.00 89.44 94 HIS A C 1
ATOM 823 O O . HIS A 1 94 ? -6.069 9.472 7.477 1.00 89.44 94 HIS A O 1
ATOM 829 N N . SER A 1 95 ? -8.195 9.620 6.778 1.00 89.31 95 SER A N 1
ATOM 830 C CA . SER A 1 95 ? -8.714 8.813 7.882 1.00 89.31 95 SER A CA 1
ATOM 831 C C . SER A 1 95 ? -8.243 7.368 7.711 1.00 89.31 95 SER A C 1
ATOM 833 O O . SER A 1 95 ? -8.512 6.747 6.680 1.00 89.31 95 SER A O 1
ATOM 835 N N . LEU A 1 96 ? -7.525 6.849 8.707 1.00 90.00 96 LEU A N 1
ATOM 836 C CA . LEU A 1 96 ? -6.982 5.489 8.744 1.00 90.00 96 LEU A CA 1
ATOM 837 C C . LEU A 1 96 ? -7.495 4.728 9.975 1.00 90.00 96 LEU A C 1
ATOM 839 O O . LEU A 1 96 ? -6.878 3.761 10.409 1.00 90.00 96 LEU A O 1
ATOM 843 N N . THR A 1 97 ? -8.643 5.133 10.521 1.00 86.06 97 THR A N 1
ATOM 844 C CA . THR A 1 97 ? -9.259 4.562 11.735 1.00 86.06 97 THR A CA 1
ATOM 845 C C . THR A 1 97 ? -9.484 3.049 11.642 1.00 86.06 97 THR A C 1
ATOM 847 O O . THR A 1 97 ? -9.438 2.330 12.638 1.00 86.06 97 THR A O 1
ATOM 850 N N . GLY A 1 98 ? -9.696 2.534 10.428 1.00 88.06 98 GLY A N 1
ATOM 851 C CA . GLY A 1 98 ? -9.827 1.102 10.170 1.00 88.06 98 GLY A CA 1
ATOM 852 C C . GLY A 1 98 ? -8.503 0.341 10.044 1.00 88.06 98 GLY A C 1
ATOM 853 O O . GLY A 1 98 ? -8.521 -0.892 10.113 1.00 88.06 98 GLY A O 1
ATOM 854 N N . LEU A 1 99 ? -7.373 1.024 9.841 1.00 93.75 99 LEU A N 1
ATOM 855 C CA . LEU A 1 99 ? -6.104 0.408 9.463 1.00 93.75 99 LEU A CA 1
ATOM 856 C C . LEU A 1 99 ? -5.393 -0.181 10.679 1.00 93.75 99 LEU A C 1
ATOM 858 O O . LEU A 1 99 ? -4.849 0.535 11.507 1.00 93.75 99 LEU A O 1
ATOM 862 N N . LYS A 1 100 ? -5.317 -1.513 10.740 1.00 93.25 100 LYS A N 1
ATOM 863 C CA . LYS A 1 100 ? -4.663 -2.226 11.851 1.00 93.25 100 LYS A CA 1
ATOM 864 C C . LYS A 1 100 ? -3.293 -2.790 11.509 1.00 93.25 100 LYS A C 1
ATOM 866 O O . LYS A 1 100 ? -2.536 -3.150 12.405 1.00 93.25 100 LYS A O 1
ATOM 871 N N . LYS A 1 101 ? -2.980 -2.964 10.220 1.00 94.25 101 LYS A N 1
ATOM 872 C CA . LYS A 1 101 ? -1.714 -3.573 9.782 1.00 94.25 101 LYS A CA 1
ATOM 873 C C . LYS A 1 101 ? -1.209 -2.936 8.495 1.00 94.25 101 LYS A C 1
ATOM 875 O O . LYS A 1 101 ? -1.879 -3.016 7.467 1.00 94.25 101 LYS A O 1
ATOM 880 N N . MET A 1 102 ? 0.015 -2.419 8.534 1.00 94.75 102 MET A N 1
ATOM 881 C CA . MET A 1 102 ? 0.763 -1.973 7.360 1.00 94.75 102 MET A CA 1
ATOM 882 C C . MET A 1 102 ? 2.105 -2.709 7.295 1.00 94.75 102 MET A C 1
ATOM 884 O O . MET A 1 102 ? 2.824 -2.795 8.284 1.00 94.75 102 MET A O 1
ATOM 888 N N . ASN A 1 103 ? 2.441 -3.271 6.134 1.00 95.00 103 ASN A N 1
ATOM 889 C CA . ASN A 1 103 ? 3.746 -3.875 5.883 1.00 95.00 103 ASN A CA 1
ATOM 890 C C . ASN A 1 103 ? 4.308 -3.368 4.554 1.00 95.00 103 ASN A C 1
ATOM 892 O O . ASN A 1 103 ? 3.815 -3.744 3.490 1.00 95.00 103 ASN A O 1
ATOM 896 N N . LEU A 1 104 ? 5.371 -2.570 4.648 1.00 94.69 104 LEU A N 1
ATOM 897 C CA . LEU A 1 104 ? 6.156 -2.042 3.527 1.00 94.69 104 LEU A CA 1
ATOM 898 C C . LEU A 1 104 ? 7.607 -2.544 3.550 1.00 94.69 104 LEU A C 1
ATOM 900 O O . LEU A 1 104 ? 8.474 -1.983 2.885 1.00 94.69 104 LEU A O 1
ATOM 904 N N . SER A 1 105 ? 7.889 -3.604 4.311 1.00 93.06 105 SER A N 1
ATOM 905 C CA . SER A 1 105 ? 9.241 -4.152 4.468 1.00 93.06 105 SER A CA 1
ATOM 906 C C . SER A 1 105 ? 9.921 -4.416 3.123 1.00 93.06 105 SER A C 1
ATOM 908 O O . SER A 1 105 ? 9.275 -4.864 2.174 1.00 93.06 105 SER A O 1
ATOM 910 N N . LYS A 1 106 ? 11.239 -4.192 3.053 1.00 91.94 106 LYS A N 1
ATOM 911 C CA . LYS A 1 106 ? 12.071 -4.363 1.844 1.00 91.94 106 LYS A CA 1
ATOM 912 C C . LYS A 1 106 ? 11.770 -3.383 0.698 1.00 91.94 106 LYS A C 1
ATOM 914 O O . LYS A 1 106 ? 12.302 -3.575 -0.389 1.00 91.94 106 LYS A O 1
ATOM 919 N N . SER A 1 107 ? 10.939 -2.361 0.909 1.00 93.06 107 SER A N 1
ATOM 920 C CA . SER A 1 107 ? 10.685 -1.310 -0.089 1.00 93.06 107 SER A CA 1
ATOM 921 C C . SER A 1 107 ? 11.784 -0.250 -0.010 1.00 93.06 107 SER A C 1
ATOM 923 O O . SER A 1 107 ? 11.644 0.750 0.683 1.00 93.06 107 SER A O 1
ATOM 925 N N . THR A 1 108 ? 12.905 -0.499 -0.683 1.00 94.00 108 THR A N 1
ATOM 926 C CA . THR A 1 108 ? 14.118 0.340 -0.607 1.00 94.00 108 THR A CA 1
ATOM 927 C C . THR A 1 108 ? 13.963 1.720 -1.244 1.00 94.00 108 THR A C 1
ATOM 929 O O . THR A 1 108 ? 14.773 2.597 -0.979 1.00 94.00 108 THR A O 1
ATOM 932 N N . ASN A 1 109 ? 12.941 1.917 -2.081 1.00 95.81 109 ASN A N 1
ATOM 933 C CA . ASN A 1 109 ? 12.679 3.191 -2.752 1.00 95.81 109 ASN A CA 1
ATOM 934 C C . ASN A 1 109 ? 11.791 4.135 -1.933 1.00 95.81 109 ASN A C 1
ATOM 936 O O . ASN A 1 109 ? 11.594 5.271 -2.358 1.00 95.81 109 ASN A O 1
ATOM 940 N N . LEU A 1 110 ? 11.220 3.667 -0.817 1.00 96.38 110 LEU A N 1
ATOM 941 C CA . LEU A 1 110 ? 10.277 4.443 -0.021 1.00 96.38 110 LEU A CA 1
ATOM 942 C C . LEU A 1 110 ? 11.007 5.632 0.614 1.00 96.38 110 LEU A C 1
ATOM 944 O O . LEU A 1 110 ? 11.905 5.440 1.428 1.00 96.38 110 LEU A O 1
ATOM 948 N N . LYS A 1 111 ? 10.619 6.846 0.224 1.00 95.00 111 LYS A N 1
ATOM 949 C CA . LYS A 1 111 ? 11.216 8.102 0.702 1.00 95.00 111 LYS A CA 1
ATOM 950 C C . LYS A 1 111 ? 10.447 8.680 1.880 1.00 95.00 111 LYS A C 1
ATOM 952 O O . LYS A 1 111 ? 11.036 9.275 2.771 1.00 95.00 111 LYS A O 1
ATOM 957 N N . GLU A 1 112 ? 9.133 8.487 1.871 1.00 90.19 112 GLU A N 1
ATOM 958 C CA . GLU A 1 112 ? 8.218 9.059 2.850 1.00 90.19 112 GLU A CA 1
ATOM 959 C C . GLU A 1 112 ? 7.230 7.995 3.325 1.00 90.19 112 GLU A C 1
ATOM 961 O O . GLU A 1 112 ? 6.652 7.241 2.533 1.00 90.19 112 GLU A O 1
ATOM 966 N N . ILE A 1 113 ? 7.019 7.952 4.636 1.00 86.81 113 ILE A N 1
ATOM 967 C CA . ILE A 1 113 ? 5.910 7.224 5.249 1.00 86.81 113 ILE A CA 1
ATOM 968 C C . ILE A 1 113 ? 4.656 8.108 5.224 1.00 86.81 113 ILE A C 1
ATOM 970 O O . ILE A 1 113 ? 4.771 9.315 5.430 1.00 86.81 113 ILE A O 1
ATOM 974 N N . PRO A 1 114 ? 3.463 7.544 4.948 1.00 87.31 114 PRO A N 1
ATOM 975 C CA . PRO A 1 114 ? 2.229 8.320 4.999 1.00 87.31 114 PRO A CA 1
ATOM 976 C C . PRO A 1 114 ? 1.977 8.819 6.421 1.00 87.31 114 PRO A C 1
ATOM 978 O O . PRO A 1 114 ? 2.371 8.161 7.383 1.00 87.31 114 PRO A O 1
ATOM 981 N N . ASP A 1 115 ? 1.270 9.938 6.551 1.00 88.81 115 ASP A N 1
ATOM 982 C CA . ASP A 1 115 ? 0.808 10.409 7.852 1.00 88.81 115 ASP A CA 1
ATOM 983 C C . ASP A 1 115 ? -0.139 9.365 8.476 1.00 88.81 115 ASP A C 1
ATOM 985 O O . ASP A 1 115 ? -1.161 8.992 7.887 1.00 88.81 115 ASP A O 1
ATOM 989 N N . LEU A 1 116 ? 0.244 8.858 9.651 1.00 87.88 116 LEU A N 1
ATOM 990 C CA . LEU A 1 116 ? -0.498 7.856 10.418 1.00 87.88 116 LEU A CA 1
ATOM 991 C C . LEU A 1 116 ? -1.175 8.443 11.665 1.00 87.88 116 LEU A C 1
ATOM 993 O O . LEU A 1 116 ? -1.711 7.680 12.462 1.00 87.88 116 LEU A O 1
ATOM 997 N N . SER A 1 117 ? -1.185 9.767 11.843 1.00 87.12 117 SER A N 1
ATOM 998 C CA . SER A 1 117 ? -1.795 10.443 13.003 1.00 87.12 117 SER A CA 1
ATOM 999 C C . SER A 1 117 ? -3.282 10.120 13.181 1.00 87.12 117 SER A C 1
ATOM 1001 O O . SER A 1 117 ? -3.788 10.124 14.298 1.00 87.12 117 SER A O 1
ATOM 1003 N N . MET A 1 118 ? -3.974 9.792 12.086 1.00 85.81 118 MET A N 1
ATOM 1004 C CA . MET A 1 118 ? -5.388 9.403 12.059 1.00 85.81 118 MET A CA 1
ATOM 1005 C C . MET A 1 118 ? -5.617 7.885 12.004 1.00 85.81 118 MET A C 1
ATOM 1007 O O . MET A 1 118 ? -6.717 7.437 11.663 1.00 85.81 118 MET A O 1
ATOM 1011 N N . ALA A 1 119 ? -4.592 7.085 12.309 1.00 84.56 119 ALA A N 1
ATOM 1012 C CA . ALA A 1 119 ? -4.732 5.659 12.583 1.00 84.56 119 ALA A CA 1
ATOM 1013 C C . ALA A 1 119 ? -5.021 5.433 14.078 1.00 84.56 119 ALA A C 1
ATOM 1015 O O . ALA A 1 119 ? -4.522 6.164 14.930 1.00 84.56 119 ALA A O 1
ATOM 1016 N N . THR A 1 120 ? -5.844 4.434 14.399 1.00 66.44 120 THR A N 1
ATOM 1017 C CA . THR A 1 120 ? -6.286 4.112 15.773 1.00 66.44 120 THR A CA 1
ATOM 1018 C C . THR A 1 120 ? -6.139 2.627 16.053 1.00 66.44 120 THR A C 1
ATOM 1020 O O . THR A 1 120 ? -6.155 1.822 15.091 1.00 66.44 120 THR A O 1
#

Foldseek 3Di:
DAEDEAEPQLEDELCNCVVPQNHAYYAYDYDPDDPPDQRRRHYPPNNQDDHANHQYDHAEQAEDQEHRPHHAQQNHQEAHHELYCHQEYDDDDHQNCNHDYHHHHNNPNHNDDHDCVNYD

Organism: Noccaea caerulescens (NCBI:txid107243)

pLDDT: mean 86.37, std 10.46, range [51.28, 96.62]

Secondary structure (DSSP, 8-state):
--EEEESS--EE-TTTTTT-TT--EEEE---SS-TTS----EEPTT-----TT-SEEEETT--SSS--TT--GGG-SEEE-TT---S-S-SS---BTT--EEE-TT-TT---PPP-TTB-

Mean predicted aligned error: 5.36 Å

Sequence (120 aa):
LRFLNIYTKKWLHKKSFKGMPNLRFLNIYTKKWDKKKEVRWHLHEGFNYLPLKLRLLRWDQYPVRRMPSSFCPQNLFKLQMSGSKLEKLWEGVHSLTGLKKMNLSKSTNLKEIPDLSMAT

Nearest PDB structures (foldseek):
  4tzh-assembly2_B  TM=5.440E-01  e=5.344E-01  Leptospira interrogans
  8rfh-assembly1_B  TM=5.538E-01  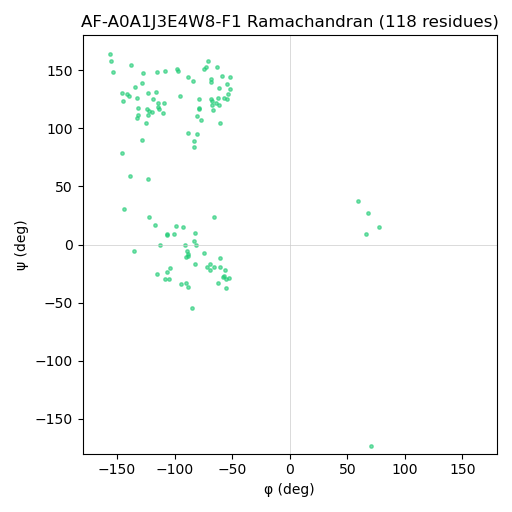e=5.344E-01  Nicotiana benthamiana
  8suf-assembly2_B  TM=5.635E-01  e=3.222E+00  Caenorhabditis elegans
  9cc9-assembly1_L  TM=3.649E-01  e=5.340E+00  Nicotiana benthamiana